Protein AF-A0A8C0HED9-F1 (afdb_monomer)

Solvent-accessible surface area (backbone atoms only — not comparable to full-atom values): 4081 Å² total; per-residue (Å²): 130,87,58,41,35,65,66,46,71,45,58,93,81,54,50,65,68,51,51,53,52,33,43,54,52,47,52,62,65,40,25,58,88,78,26,79,88,46,44,68,61,21,51,55,51,46,52,51,32,49,52,30,43,53,52,60,62,68,42,58,76,72,53,75,81,75,77,83,130

Radius of gyration: 13.81 Å; Cα contacts (8 Å, |Δi|>4): 52; chains: 1; bounding box: 26×25×44 Å

Structure (mmCIF, N/CA/C/O backbone):
data_AF-A0A8C0HED9-F1
#
_entry.id   AF-A0A8C0HED9-F1
#
loop_
_atom_site.group_PDB
_atom_site.id
_atom_site.type_symbol
_atom_site.label_atom_id
_atom_site.label_alt_id
_atom_site.label_comp_id
_atom_site.label_asym_id
_atom_site.label_entity_id
_atom_site.label_seq_id
_atom_site.pdbx_PDB_ins_code
_atom_site.Cartn_x
_atom_site.Cartn_y
_atom_site.Cartn_z
_atom_site.occupancy
_atom_site.B_iso_or_equiv
_atom_site.auth_seq_id
_atom_site.auth_comp_id
_atom_site.auth_asym_id
_atom_site.auth_atom_id
_atom_site.pdbx_PDB_model_num
ATOM 1 N N . MET A 1 1 ? -7.027 15.322 -2.841 1.00 54.75 1 MET A N 1
ATOM 2 C CA . MET A 1 1 ? -6.491 14.341 -1.873 1.00 54.75 1 MET A CA 1
ATOM 3 C C . MET A 1 1 ? -6.111 13.122 -2.686 1.00 54.75 1 MET A C 1
ATOM 5 O O . MET A 1 1 ? -6.801 12.857 -3.655 1.00 54.75 1 MET A O 1
ATOM 9 N N . VAL A 1 2 ? -4.985 12.472 -2.405 1.00 58.34 2 VAL A N 1
ATOM 10 C CA . VAL A 1 2 ? -4.633 11.238 -3.119 1.00 58.34 2 VAL A CA 1
ATOM 11 C C . VAL A 1 2 ? -5.473 10.116 -2.522 1.00 58.34 2 VAL A C 1
ATOM 13 O O . VAL A 1 2 ? -5.328 9.797 -1.344 1.00 58.34 2 VAL A O 1
ATOM 16 N N . ASP A 1 3 ? -6.381 9.555 -3.313 1.00 78.31 3 ASP A N 1
ATOM 17 C CA . ASP A 1 3 ? -7.211 8.431 -2.901 1.00 78.31 3 ASP A CA 1
ATOM 18 C C . ASP A 1 3 ? -6.374 7.146 -2.892 1.00 78.31 3 ASP A C 1
ATOM 20 O O . ASP A 1 3 ? -6.266 6.421 -3.880 1.00 78.31 3 ASP A O 1
ATOM 24 N N . TYR A 1 4 ? -5.769 6.845 -1.741 1.00 80.88 4 TYR A N 1
ATOM 25 C CA . TYR A 1 4 ? -5.007 5.611 -1.508 1.00 80.88 4 TYR A CA 1
ATOM 26 C C . TYR A 1 4 ? -5.821 4.344 -1.819 1.00 80.88 4 TYR A C 1
ATOM 28 O O . TYR A 1 4 ? -5.273 3.336 -2.268 1.00 80.88 4 TYR A O 1
ATOM 36 N N . TYR A 1 5 ? -7.143 4.418 -1.653 1.00 81.62 5 TYR A N 1
ATOM 37 C CA . TYR A 1 5 ? -8.078 3.371 -2.050 1.00 81.62 5 TYR A CA 1
ATOM 38 C C . TYR A 1 5 ? -8.084 3.143 -3.571 1.00 81.62 5 TYR A C 1
ATOM 40 O O . TYR A 1 5 ? -8.004 1.995 -4.003 1.00 81.62 5 TYR A O 1
ATOM 48 N N . GLU A 1 6 ? -8.074 4.200 -4.392 1.00 82.12 6 GLU A N 1
ATOM 49 C CA . GLU A 1 6 ? -7.953 4.072 -5.853 1.00 82.12 6 GLU A CA 1
ATOM 50 C C . GLU A 1 6 ? -6.575 3.554 -6.277 1.00 82.12 6 GLU A C 1
ATOM 52 O O . GLU A 1 6 ? -6.480 2.732 -7.187 1.00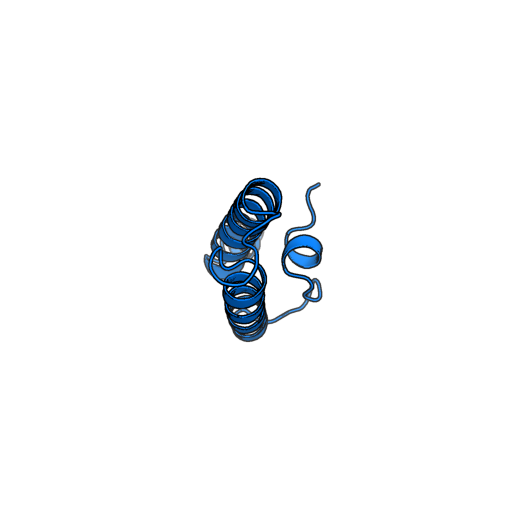 82.12 6 GLU A O 1
ATOM 57 N N . VAL A 1 7 ? -5.507 3.964 -5.584 1.00 84.31 7 VAL A N 1
ATOM 58 C CA . VA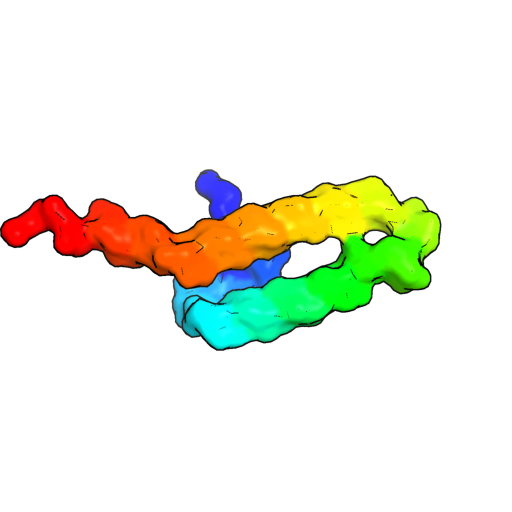L A 1 7 ? -4.138 3.481 -5.842 1.00 84.31 7 VAL A CA 1
ATOM 59 C C . VAL A 1 7 ? -4.029 1.967 -5.638 1.00 84.31 7 VAL A C 1
ATOM 61 O O . VAL A 1 7 ? -3.436 1.265 -6.458 1.00 84.31 7 VAL A O 1
ATOM 64 N N . LEU A 1 8 ? -4.627 1.457 -4.559 1.00 83.12 8 LEU A N 1
ATOM 65 C CA . LEU A 1 8 ? -4.715 0.026 -4.265 1.00 83.12 8 LEU A CA 1
ATOM 66 C C . LEU A 1 8 ? -5.812 -0.685 -5.079 1.00 83.12 8 LEU A C 1
ATOM 68 O O . LEU A 1 8 ? -5.872 -1.914 -5.076 1.00 83.12 8 LEU A O 1
ATOM 72 N N . GLY A 1 9 ? -6.675 0.055 -5.782 1.00 82.75 9 GLY A N 1
ATOM 73 C CA . GLY A 1 9 ? -7.821 -0.494 -6.508 1.00 82.75 9 GLY A CA 1
ATOM 74 C C . GLY A 1 9 ? -8.853 -1.156 -5.590 1.00 82.75 9 GLY A C 1
ATOM 75 O O . GLY A 1 9 ? -9.488 -2.137 -5.975 1.00 82.75 9 GLY A O 1
ATOM 76 N N . VAL A 1 10 ? -8.981 -0.661 -4.361 1.00 84.31 10 VAL A N 1
ATOM 77 C CA . VAL A 1 10 ? -9.903 -1.165 -3.341 1.00 84.31 10 VAL A CA 1
ATOM 78 C C . VAL A 1 10 ? -10.972 -0.128 -3.035 1.00 84.31 10 VAL A C 1
ATOM 80 O O . VAL A 1 10 ? -10.812 1.065 -3.275 1.00 84.31 10 VAL A O 1
ATOM 83 N N . HIS A 1 11 ? -12.099 -0.579 -2.496 1.00 81.81 11 HIS A N 1
ATOM 84 C CA . HIS A 1 11 ? -13.169 0.333 -2.125 1.00 81.81 11 HIS A CA 1
ATOM 85 C C . HIS A 1 11 ? -12.777 1.155 -0.888 1.00 81.81 11 HIS A C 1
ATOM 87 O O . HIS A 1 11 ? -12.098 0.657 -0.000 1.00 81.81 11 HIS A O 1
ATOM 93 N N . ARG A 1 12 ? -13.286 2.382 -0.765 1.00 79.81 12 ARG A N 1
ATOM 94 C CA . ARG A 1 12 ? -13.119 3.256 0.420 1.00 79.81 12 ARG A CA 1
ATOM 95 C C . ARG A 1 12 ? -13.603 2.664 1.755 1.00 79.81 12 ARG A C 1
ATOM 97 O O . ARG A 1 12 ? -13.263 3.168 2.814 1.00 79.81 12 ARG A O 1
ATOM 104 N N . HIS A 1 13 ? -14.399 1.597 1.693 1.00 77.38 13 HIS A N 1
ATOM 105 C CA . HIS A 1 13 ? -14.855 0.799 2.840 1.00 77.38 13 HIS A CA 1
ATOM 106 C C . HIS A 1 13 ? -14.161 -0.573 2.926 1.00 77.38 13 HIS A C 1
ATOM 108 O O . HIS A 1 13 ? -14.653 -1.468 3.606 1.00 77.38 13 HIS A O 1
ATOM 114 N N . ALA A 1 14 ? -13.068 -0.780 2.190 1.00 82.06 14 ALA A N 1
ATOM 115 C CA . ALA A 1 14 ? -12.340 -2.040 2.197 1.00 82.06 14 ALA A CA 1
ATOM 116 C C . ALA A 1 14 ? -11.755 -2.319 3.583 1.00 82.06 14 ALA A C 1
ATOM 118 O O . ALA A 1 14 ? -11.181 -1.438 4.224 1.00 82.06 14 ALA A O 1
ATOM 119 N N . SER A 1 15 ? -11.880 -3.567 4.026 1.00 83.62 15 SER A N 1
ATOM 120 C CA . SER A 1 15 ? -11.263 -4.017 5.265 1.00 83.62 15 SER A CA 1
ATOM 121 C C . SER A 1 15 ? -9.735 -4.065 5.126 1.00 83.62 15 SER A C 1
ATOM 123 O O . SER A 1 15 ? -9.212 -4.225 4.017 1.00 83.62 15 SER A O 1
ATOM 125 N N . PRO A 1 16 ? -8.985 -3.995 6.24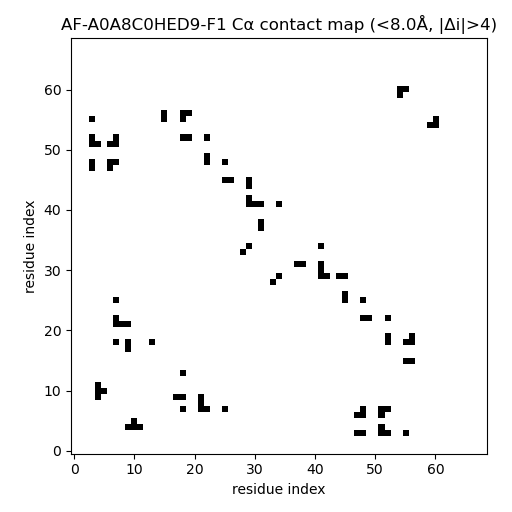1 1.00 81.12 16 PRO A N 1
ATOM 126 C CA . PRO A 1 16 ? -7.526 -4.148 6.221 1.00 81.12 16 PRO A CA 1
ATOM 127 C C . PRO A 1 16 ? -7.083 -5.459 5.544 1.00 81.12 16 PRO A C 1
ATOM 129 O O . PRO A 1 16 ? -6.029 -5.521 4.910 1.00 81.12 16 PRO A O 1
ATOM 132 N N . GLU A 1 17 ? -7.915 -6.501 5.604 1.00 85.38 17 GLU A N 1
ATOM 133 C CA . GLU A 1 17 ? -7.703 -7.763 4.892 1.00 85.38 17 GLU A CA 1
ATOM 134 C C . GLU A 1 17 ? -7.760 -7.618 3.361 1.00 85.38 17 GLU A C 1
ATOM 136 O O . GLU A 1 17 ? -6.930 -8.201 2.654 1.00 85.38 17 GLU A O 1
ATOM 141 N N . ASP A 1 18 ? -8.700 -6.826 2.838 1.00 87.31 18 ASP A N 1
ATOM 142 C CA . ASP A 1 18 ? -8.823 -6.522 1.408 1.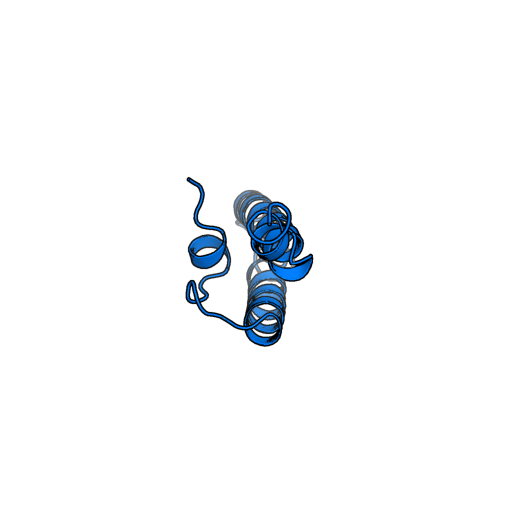00 87.31 18 ASP A CA 1
ATOM 143 C C . ASP A 1 18 ? -7.664 -5.654 0.922 1.00 87.31 18 ASP A C 1
ATOM 145 O O . ASP A 1 18 ? -7.069 -5.947 -0.115 1.00 87.31 18 ASP A O 1
ATOM 149 N N . ILE A 1 19 ? -7.275 -4.651 1.713 1.00 86.50 19 ILE A N 1
ATOM 150 C CA . ILE A 1 19 ? -6.102 -3.804 1.459 1.00 86.50 19 ILE A CA 1
ATOM 151 C C . ILE A 1 19 ? -4.830 -4.663 1.357 1.00 86.50 19 ILE A C 1
ATOM 153 O O . ILE A 1 19 ? -4.068 -4.546 0.395 1.00 86.5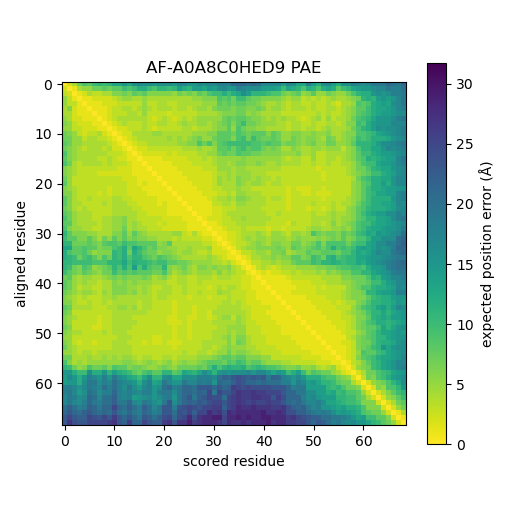0 19 ILE A O 1
ATOM 157 N N . LYS A 1 20 ? -4.636 -5.612 2.283 1.00 85.94 20 LYS A N 1
ATOM 158 C CA . LYS A 1 20 ? -3.504 -6.553 2.260 1.00 85.94 20 LYS A CA 1
ATOM 159 C C . LYS A 1 20 ? -3.538 -7.496 1.056 1.00 85.94 20 LYS A C 1
ATOM 161 O O . LYS A 1 20 ? -2.498 -7.761 0.447 1.00 85.94 20 LYS A O 1
ATOM 166 N N . LYS A 1 21 ? -4.717 -8.006 0.679 1.00 89.44 21 LYS A N 1
ATOM 167 C CA . LYS A 1 21 ? -4.886 -8.831 -0.533 1.00 89.44 21 LYS A CA 1
ATOM 168 C C . LYS A 1 21 ? -4.573 -8.043 -1.806 1.00 89.44 21 LYS A C 1
ATOM 170 O O . LYS A 1 21 ? -3.902 -8.579 -2.692 1.00 89.44 21 LYS A O 1
ATOM 175 N N . ALA A 1 22 ? -5.030 -6.798 -1.896 1.00 89.44 22 ALA A N 1
ATOM 176 C CA . ALA A 1 22 ? -4.794 -5.926 -3.038 1.00 89.44 22 ALA A CA 1
ATOM 177 C C . ALA A 1 22 ? -3.313 -5.566 -3.182 1.00 89.44 22 ALA A C 1
ATOM 179 O O . ALA A 1 22 ? -2.750 -5.769 -4.259 1.00 89.44 22 ALA A O 1
ATOM 180 N N . TYR A 1 23 ? -2.657 -5.170 -2.086 1.00 88.62 23 TYR A N 1
ATOM 181 C CA . TYR A 1 23 ? -1.211 -4.942 -2.041 1.00 88.62 23 TYR A CA 1
ATOM 182 C C . TYR A 1 23 ? -0.437 -6.146 -2.590 1.00 88.62 23 TYR A C 1
ATOM 184 O O . TYR A 1 23 ? 0.386 -6.012 -3.493 1.00 88.62 23 TYR A O 1
ATOM 192 N N . ARG A 1 24 ? -0.763 -7.358 -2.122 1.00 88.81 24 ARG A N 1
ATOM 193 C CA . ARG A 1 24 ? -0.078 -8.586 -2.547 1.00 88.81 24 ARG A CA 1
ATOM 194 C C . ARG A 1 24 ? -0.269 -8.884 -4.039 1.00 88.81 24 ARG A C 1
ATOM 196 O O . ARG A 1 24 ? 0.674 -9.312 -4.701 1.00 88.81 24 ARG A O 1
ATOM 203 N N . LYS A 1 25 ? -1.465 -8.635 -4.586 1.00 88.94 25 LYS A N 1
ATOM 204 C CA . LYS A 1 25 ? -1.737 -8.743 -6.031 1.00 88.94 25 LYS A CA 1
ATOM 205 C C . LYS A 1 25 ? -0.959 -7.706 -6.841 1.00 88.94 25 LYS A C 1
ATOM 207 O O . LYS A 1 25 ? -0.414 -8.046 -7.888 1.00 88.94 25 LYS A O 1
ATOM 212 N N . LEU A 1 26 ? -0.908 -6.464 -6.370 1.00 87.25 26 LEU A N 1
ATOM 213 C CA . LEU A 1 26 ? -0.227 -5.365 -7.052 1.00 87.25 26 LEU A CA 1
ATOM 214 C C . LEU A 1 26 ? 1.293 -5.530 -7.018 1.00 87.25 26 LEU A C 1
ATOM 216 O O . LEU A 1 26 ? 1.926 -5.332 -8.046 1.00 87.25 26 LEU A O 1
ATOM 220 N N . ALA A 1 27 ? 1.865 -5.990 -5.906 1.00 85.06 27 ALA A N 1
ATOM 221 C CA . ALA A 1 27 ? 3.288 -6.309 -5.795 1.00 85.06 27 ALA A CA 1
ATOM 222 C C . ALA A 1 27 ? 3.730 -7.381 -6.806 1.00 85.06 27 ALA A C 1
ATOM 224 O O . ALA A 1 27 ? 4.782 -7.260 -7.423 1.00 85.06 27 ALA A O 1
ATOM 225 N N . LEU A 1 28 ? 2.902 -8.409 -7.025 1.00 85.25 28 LEU A N 1
ATOM 226 C CA . LEU A 1 28 ? 3.150 -9.431 -8.050 1.00 85.25 28 LEU A CA 1
ATOM 227 C C . LEU A 1 28 ? 2.953 -8.888 -9.472 1.00 85.25 28 LEU A C 1
ATOM 229 O O . LEU A 1 28 ? 3.656 -9.302 -10.393 1.00 85.25 28 LEU A O 1
ATOM 233 N N . LYS A 1 29 ? 1.991 -7.977 -9.661 1.00 84.00 29 LYS A N 1
ATOM 234 C CA . LYS A 1 29 ? 1.697 -7.356 -10.959 1.00 84.00 29 LYS A CA 1
ATOM 235 C C . LYS A 1 29 ? 2.797 -6.395 -11.397 1.00 84.00 29 LYS A C 1
ATOM 237 O O . LYS A 1 29 ? 3.156 -6.411 -12.566 1.00 84.00 29 LYS A O 1
ATOM 242 N N . TRP A 1 30 ? 3.336 -5.614 -10.468 1.00 86.25 30 TRP A N 1
ATOM 243 C CA . TRP A 1 30 ? 4.425 -4.659 -10.675 1.00 86.25 30 TRP A CA 1
ATOM 244 C C . TRP A 1 30 ? 5.799 -5.258 -10.347 1.00 86.25 30 TRP A C 1
ATOM 246 O O . TRP A 1 30 ? 6.768 -4.538 -10.146 1.00 86.25 30 TRP A O 1
ATOM 256 N N . HIS A 1 31 ? 5.918 -6.584 -10.286 1.00 81.94 31 HIS A N 1
ATOM 257 C CA . HIS A 1 31 ? 7.211 -7.210 -10.048 1.00 81.94 31 HIS A CA 1
ATOM 258 C C . HIS A 1 31 ? 8.136 -6.974 -11.262 1.00 81.94 31 HIS A C 1
ATOM 260 O O . HIS A 1 31 ? 7.690 -7.179 -12.399 1.00 81.94 31 HIS A O 1
ATOM 266 N N . PRO A 1 32 ? 9.415 -6.600 -11.065 1.00 78.06 32 PRO A N 1
ATOM 267 C CA . PRO A 1 32 ? 10.351 -6.309 -12.159 1.00 78.06 32 PRO A CA 1
ATOM 268 C C . PRO A 1 32 ? 10.628 -7.526 -13.054 1.00 78.06 32 PRO A C 1
ATOM 270 O O . PRO A 1 32 ? 10.986 -7.367 -14.214 1.00 78.06 32 PRO A O 1
ATOM 273 N N . ASP A 1 33 ? 10.413 -8.735 -12.531 1.00 82.75 33 ASP A N 1
ATOM 274 C CA . ASP A 1 33 ? 10.518 -9.998 -13.280 1.00 82.75 33 ASP A CA 1
ATOM 275 C C . ASP A 1 33 ? 9.437 -10.140 -14.371 1.00 82.75 33 ASP A C 1
ATOM 277 O O . ASP A 1 33 ? 9.695 -10.664 -15.448 1.00 82.75 33 ASP A O 1
ATOM 281 N N . LYS A 1 34 ? 8.226 -9.616 -14.124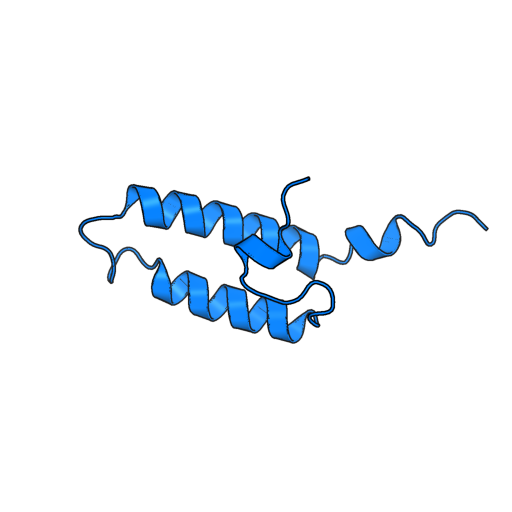 1.00 78.50 34 LYS A N 1
ATOM 282 C CA . LYS A 1 34 ? 7.117 -9.609 -15.097 1.00 78.50 34 LYS A CA 1
ATOM 283 C C . LYS A 1 34 ? 7.043 -8.326 -15.925 1.00 78.50 34 LYS A C 1
ATOM 285 O O . LYS A 1 34 ? 6.329 -8.311 -16.922 1.00 78.50 34 LYS A O 1
ATOM 290 N N . ASN A 1 35 ? 7.764 -7.277 -15.526 1.00 78.88 35 ASN A N 1
ATOM 291 C CA . ASN A 1 35 ? 7.818 -5.990 -16.222 1.00 78.88 35 ASN A CA 1
ATOM 292 C C . ASN A 1 35 ? 9.270 -5.650 -16.587 1.00 78.88 35 ASN A C 1
ATOM 294 O O . ASN A 1 35 ? 9.842 -4.723 -16.009 1.00 78.88 35 ASN A O 1
ATOM 298 N N . PRO A 1 36 ? 9.884 -6.399 -17.520 1.00 78.56 36 PRO A N 1
ATOM 299 C CA . PRO A 1 36 ? 11.247 -6.118 -17.959 1.00 78.56 36 PRO A CA 1
ATOM 300 C C . PRO A 1 36 ? 11.364 -4.763 -18.678 1.00 78.56 36 PRO A C 1
ATOM 302 O O . PRO A 1 36 ? 12.399 -4.117 -18.547 1.00 78.56 36 PRO A O 1
ATOM 305 N N . ASP A 1 37 ? 10.302 -4.321 -19.362 1.00 82.81 37 ASP A N 1
ATOM 306 C CA . ASP A 1 37 ? 10.256 -3.065 -20.134 1.00 82.81 37 ASP A CA 1
ATOM 307 C C . ASP A 1 37 ? 9.793 -1.856 -19.294 1.00 82.81 37 ASP A C 1
ATOM 309 O O 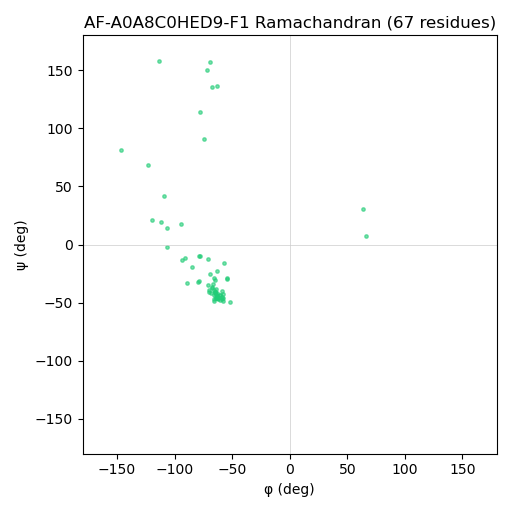. ASP A 1 37 ? 10.291 -0.748 -19.457 1.00 82.81 37 ASP A O 1
ATOM 313 N N . ASN A 1 38 ? 8.903 -2.070 -18.315 1.00 83.75 38 ASN A N 1
ATOM 314 C CA . ASN A 1 38 ? 8.263 -0.990 -17.546 1.00 83.75 38 ASN A CA 1
ATOM 315 C C . ASN A 1 38 ? 8.755 -0.926 -16.092 1.00 83.75 38 ASN A C 1
ATOM 317 O O . ASN A 1 38 ? 7.960 -0.734 -15.170 1.00 83.75 38 ASN A O 1
ATOM 321 N N . LYS A 1 39 ? 10.063 -1.095 -15.861 1.00 84.38 39 LYS A N 1
ATOM 322 C CA . LYS A 1 39 ? 10.642 -1.060 -14.504 1.00 84.38 39 LYS A CA 1
ATOM 323 C C . LYS A 1 39 ? 10.366 0.250 -13.765 1.00 84.38 39 LYS A C 1
ATOM 325 O O . LYS A 1 39 ? 10.011 0.201 -12.593 1.00 84.38 39 LYS A O 1
ATOM 330 N N . GLU A 1 40 ? 10.489 1.393 -14.437 1.00 87.44 40 GLU A N 1
ATOM 331 C CA . GLU A 1 40 ? 10.226 2.708 -13.832 1.00 87.44 40 GLU A CA 1
ATOM 332 C C . GLU A 1 40 ? 8.761 2.857 -13.409 1.00 87.44 40 GLU A C 1
ATOM 334 O O . GLU A 1 40 ? 8.464 3.254 -12.283 1.00 87.44 40 GLU A O 1
ATOM 339 N N . GLU A 1 41 ? 7.831 2.474 -14.285 1.00 85.88 41 GLU A N 1
ATOM 340 C CA . GLU A 1 41 ? 6.398 2.550 -13.998 1.00 85.88 41 GLU A CA 1
ATOM 341 C C . GLU A 1 41 ? 6.004 1.588 -12.868 1.00 85.88 41 GLU A C 1
ATOM 343 O O . GLU A 1 41 ? 5.224 1.935 -11.977 1.00 85.88 41 GLU A O 1
ATOM 348 N N . ALA A 1 42 ? 6.604 0.395 -12.871 1.00 86.94 42 ALA A N 1
ATOM 349 C CA . ALA A 1 42 ? 6.442 -0.607 -11.834 1.00 86.94 42 ALA A CA 1
ATOM 350 C C . ALA A 1 42 ? 6.962 -0.128 -10.477 1.00 86.94 42 ALA A C 1
ATOM 352 O O . ALA A 1 42 ? 6.258 -0.275 -9.480 1.00 86.94 42 ALA A O 1
ATOM 353 N N . GLU A 1 43 ? 8.137 0.498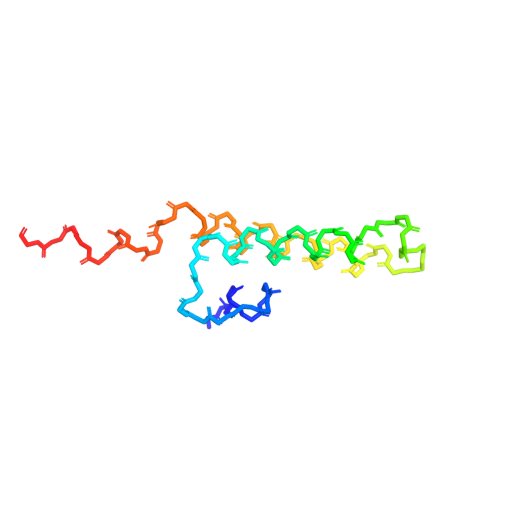 -10.432 1.00 86.19 43 GLU A N 1
ATOM 354 C CA . GLU A 1 43 ? 8.689 1.075 -9.208 1.00 86.19 43 GLU A CA 1
ATOM 355 C C . GLU A 1 43 ? 7.802 2.209 -8.683 1.00 86.19 43 GLU A C 1
ATOM 357 O O . GLU A 1 43 ? 7.450 2.221 -7.502 1.00 86.19 43 GLU A O 1
ATOM 362 N N . MET A 1 44 ? 7.361 3.116 -9.561 1.00 87.44 44 MET A N 1
ATOM 363 C CA . MET A 1 44 ? 6.498 4.235 -9.181 1.00 87.44 44 MET A CA 1
ATOM 364 C C . MET A 1 44 ? 5.168 3.739 -8.598 1.00 87.44 44 MET A C 1
ATOM 366 O O . MET A 1 44 ? 4.764 4.153 -7.509 1.00 87.44 44 MET A O 1
ATOM 370 N N . ARG A 1 45 ? 4.517 2.786 -9.275 1.00 85.88 45 ARG A N 1
ATOM 371 C CA . ARG A 1 45 ? 3.269 2.168 -8.810 1.00 85.88 45 ARG A CA 1
ATOM 372 C C . ARG A 1 45 ? 3.464 1.373 -7.529 1.00 85.88 45 ARG A C 1
ATOM 374 O O . ARG A 1 45 ? 2.627 1.465 -6.636 1.00 85.88 45 ARG A O 1
ATOM 381 N N . PHE A 1 46 ? 4.560 0.630 -7.407 1.00 87.06 46 PHE A N 1
ATOM 382 C CA . PHE A 1 46 ? 4.890 -0.117 -6.197 1.00 87.06 46 PHE A CA 1
ATOM 383 C C . PHE A 1 46 ? 5.050 0.817 -4.994 1.00 87.06 46 PHE A C 1
ATOM 385 O O . PHE A 1 46 ? 4.492 0.543 -3.934 1.00 87.06 46 PHE A O 1
ATOM 392 N N . LYS A 1 47 ? 5.733 1.953 -5.176 1.00 87.38 47 LYS A N 1
ATOM 393 C CA . LYS A 1 47 ? 5.930 2.970 -4.136 1.00 87.38 47 LYS A CA 1
ATOM 394 C C . LYS A 1 47 ? 4.604 3.571 -3.668 1.00 87.38 47 LYS A C 1
ATOM 396 O O . LYS A 1 47 ? 4.353 3.620 -2.469 1.00 87.38 47 LYS A O 1
ATOM 401 N N . GLN A 1 48 ? 3.722 3.938 -4.603 1.00 88.00 48 GLN A N 1
ATOM 402 C CA . GLN A 1 48 ? 2.385 4.445 -4.270 1.00 88.00 48 GLN A CA 1
ATOM 403 C C . GLN A 1 48 ? 1.531 3.397 -3.541 1.00 88.00 48 GLN A C 1
ATOM 405 O O . GLN A 1 48 ? 0.838 3.718 -2.582 1.00 88.00 48 GLN A O 1
ATOM 410 N N . VAL A 1 49 ? 1.584 2.138 -3.981 1.00 88.38 49 VAL A N 1
ATOM 411 C CA . VAL A 1 49 ? 0.844 1.022 -3.373 1.00 88.38 49 VAL A CA 1
ATOM 412 C C . VAL A 1 49 ? 1.363 0.692 -1.972 1.00 88.38 49 VAL A C 1
ATOM 414 O O . VAL A 1 49 ? 0.562 0.385 -1.091 1.00 88.38 49 VAL A O 1
ATOM 417 N N . ALA A 1 50 ? 2.677 0.771 -1.754 1.00 86.69 50 ALA A N 1
ATOM 418 C CA . ALA A 1 50 ? 3.295 0.594 -0.445 1.00 86.69 50 ALA A CA 1
ATOM 419 C C . ALA A 1 50 ? 2.898 1.719 0.517 1.00 86.69 50 ALA A C 1
ATOM 421 O O . ALA A 1 50 ? 2.415 1.421 1.604 1.00 86.69 50 ALA A O 1
ATOM 422 N N . GLU A 1 51 ? 2.998 2.982 0.090 1.00 87.00 51 GLU A N 1
ATOM 423 C CA . GLU A 1 51 ? 2.569 4.136 0.892 1.00 87.00 51 GLU A CA 1
ATOM 424 C C . GLU A 1 51 ? 1.079 4.044 1.251 1.00 87.00 51 GLU A C 1
ATOM 426 O O . GLU A 1 51 ? 0.711 4.164 2.416 1.00 87.00 51 GLU A O 1
ATOM 431 N N . ALA A 1 52 ? 0.226 3.736 0.268 1.00 86.31 52 ALA A N 1
ATOM 432 C CA . ALA A 1 52 ? -1.206 3.540 0.464 1.00 86.31 52 ALA A CA 1
ATOM 433 C C . ALA A 1 52 ? -1.505 2.419 1.469 1.00 86.31 52 ALA A C 1
ATOM 435 O O . ALA A 1 52 ? -2.357 2.569 2.343 1.00 86.31 52 ALA A O 1
ATOM 436 N N . TYR A 1 53 ? -0.810 1.286 1.348 1.00 86.62 53 TYR A N 1
ATOM 437 C CA . TYR A 1 53 ? -0.970 0.158 2.258 1.00 86.62 53 TYR A CA 1
ATOM 438 C C . TYR A 1 53 ? -0.542 0.525 3.676 1.00 86.62 53 TYR A C 1
ATOM 440 O O . TYR A 1 53 ? -1.273 0.221 4.609 1.00 86.62 53 TYR A O 1
ATOM 448 N N . GLU A 1 54 ? 0.601 1.184 3.847 1.00 83.62 54 GLU A N 1
ATOM 449 C CA . GLU A 1 54 ? 1.125 1.572 5.157 1.00 83.62 54 GLU A CA 1
ATOM 450 C C . GLU A 1 54 ? 0.157 2.535 5.857 1.00 83.62 54 GLU A C 1
ATOM 452 O O . GLU A 1 54 ? -0.284 2.282 6.975 1.00 83.62 54 GLU A O 1
ATOM 457 N N . VAL A 1 55 ? -0.310 3.549 5.128 1.00 82.19 55 VAL A N 1
ATOM 458 C CA . VAL A 1 55 ? -1.318 4.521 5.564 1.00 82.19 55 VAL A CA 1
ATOM 459 C C . VAL A 1 55 ? -2.644 3.868 5.979 1.00 82.19 55 VAL A C 1
ATOM 461 O O . VAL A 1 55 ? -3.202 4.199 7.031 1.00 82.19 55 VAL A O 1
ATOM 464 N N . LEU A 1 56 ? -3.179 2.963 5.155 1.00 79.31 56 LEU A N 1
ATOM 465 C CA . LEU A 1 56 ? -4.479 2.336 5.405 1.00 79.31 56 LEU A CA 1
ATOM 466 C C . LEU A 1 56 ? -4.394 1.190 6.426 1.00 79.31 56 LEU A C 1
ATOM 468 O O . LEU A 1 56 ? -5.343 0.965 7.176 1.00 79.31 56 LEU A O 1
ATOM 472 N N . SER A 1 57 ? -3.272 0.469 6.470 1.00 75.81 57 SER A N 1
ATOM 473 C CA . SER A 1 57 ? -3.046 -0.666 7.372 1.00 75.81 57 SER A CA 1
ATOM 474 C C . SER A 1 57 ? -2.688 -0.229 8.787 1.00 75.81 57 SER A C 1
ATOM 476 O O . SER A 1 57 ? -3.020 -0.949 9.726 1.00 75.81 57 SER A O 1
ATOM 478 N N . ASP A 1 58 ? -2.017 0.910 8.961 1.00 71.38 58 ASP A N 1
ATOM 479 C CA . ASP A 1 58 ? -1.638 1.422 10.282 1.00 71.38 58 ASP A CA 1
ATOM 480 C C . ASP A 1 58 ? -2.860 1.930 11.079 1.00 71.38 58 ASP A C 1
ATOM 482 O O . ASP A 1 58 ? -2.806 2.153 12.287 1.00 71.38 58 ASP A O 1
ATOM 486 N N . GLY A 1 59 ? -4.018 2.086 10.425 1.00 62.12 59 GLY A N 1
ATOM 487 C CA . GLY A 1 59 ? -5.247 2.547 11.076 1.00 62.12 59 GLY A CA 1
ATOM 488 C C . GLY A 1 59 ? -5.170 3.999 11.564 1.00 62.12 59 GLY A C 1
ATOM 489 O O . GLY A 1 59 ? -6.098 4.481 12.216 1.00 62.12 59 GLY A O 1
ATOM 490 N N . THR A 1 60 ? -4.101 4.724 11.223 1.00 57.25 60 THR A N 1
ATOM 491 C CA . THR A 1 60 ? -3.867 6.108 11.651 1.00 57.25 60 THR A CA 1
ATOM 492 C C . THR A 1 60 ? -4.898 7.082 11.069 1.00 57.25 60 THR A C 1
ATOM 494 O O . THR A 1 60 ? -5.283 8.037 11.747 1.00 57.25 60 THR A O 1
ATOM 497 N N . TYR A 1 61 ? -5.470 6.801 9.891 1.00 54.88 61 TYR A N 1
ATOM 498 C CA . TYR A 1 61 ? -6.610 7.577 9.376 1.00 54.88 61 TYR A CA 1
ATOM 499 C C . TYR A 1 61 ? -7.901 7.362 10.179 1.00 54.88 61 TYR A C 1
ATOM 501 O O . TYR A 1 61 ? -8.734 8.262 10.219 1.00 54.88 61 TYR A O 1
ATOM 509 N N . LEU A 1 62 ? -8.059 6.223 10.864 1.00 51.41 62 LEU A N 1
ATOM 510 C CA . LEU A 1 62 ? -9.243 5.948 11.685 1.00 51.41 62 LEU A CA 1
ATOM 511 C C . LEU A 1 62 ? -9.139 6.523 13.106 1.00 51.41 62 LEU A C 1
ATOM 513 O O . LEU A 1 62 ? -10.152 6.684 13.780 1.00 51.41 62 LEU A O 1
ATOM 517 N N . LYS A 1 63 ? -7.927 6.832 13.583 1.00 47.56 63 LYS A N 1
ATOM 518 C CA . LYS A 1 63 ? -7.704 7.342 14.948 1.00 47.56 63 LYS A CA 1
ATOM 519 C C . LYS A 1 63 ? -7.723 8.859 15.075 1.00 47.56 63 LYS A C 1
ATOM 521 O O . LYS A 1 63 ? -7.794 9.366 16.191 1.00 47.56 63 LYS A O 1
ATOM 526 N N . ARG A 1 64 ? -7.689 9.595 13.965 1.00 49.94 64 ARG A N 1
ATOM 527 C CA . ARG A 1 64 ? -7.614 11.061 14.008 1.00 49.94 64 ARG A CA 1
ATOM 528 C C . ARG A 1 64 ? -8.954 11.745 14.319 1.00 49.94 64 ARG A C 1
ATOM 530 O O . ARG A 1 64 ? -8.942 12.924 14.646 1.00 49.94 64 ARG A O 1
ATOM 537 N N . ASP A 1 65 ? -10.057 10.991 14.313 1.00 53.25 65 ASP A N 1
ATOM 538 C CA . ASP A 1 65 ? -11.408 11.479 14.647 1.00 53.25 65 ASP A CA 1
ATOM 539 C C . ASP A 1 65 ? -11.930 11.003 16.025 1.00 53.25 65 ASP A C 1
ATOM 541 O O . ASP A 1 65 ? -13.002 11.402 16.461 1.00 53.25 65 ASP A O 1
ATOM 545 N N . LEU A 1 66 ? -11.172 10.175 16.760 1.00 55.16 66 LEU A N 1
ATOM 546 C CA . LEU A 1 66 ? -11.612 9.567 18.034 1.00 55.16 66 LEU A CA 1
ATOM 547 C C . LEU A 1 66 ? -10.861 10.084 19.280 1.00 55.16 66 LEU A C 1
ATOM 549 O O . LEU A 1 66 ? -10.874 9.439 20.324 1.00 55.16 66 LEU A O 1
ATOM 553 N N . GLY A 1 67 ? -10.212 11.250 19.184 1.00 49.97 67 GLY A N 1
ATOM 554 C CA . GLY A 1 67 ? -9.360 11.827 20.240 1.00 49.97 67 GLY A CA 1
ATOM 555 C C . GLY A 1 67 ? -9.789 13.194 20.790 1.00 49.97 67 GLY A C 1
ATOM 556 O O . GLY A 1 67 ? -8.955 13.916 21.333 1.00 49.97 67 GLY A O 1
ATOM 557 N N . SER A 1 68 ? -11.050 13.598 20.638 1.00 52.03 68 SER A N 1
ATOM 558 C CA . SER A 1 68 ? -11.600 14.763 21.350 1.00 52.03 68 SER A CA 1
ATOM 559 C C . SER A 1 68 ? -13.072 14.561 21.678 1.00 52.03 68 SER A C 1
ATOM 561 O O . SER A 1 68 ? -13.960 15.050 20.981 1.00 52.03 68 SER A O 1
ATOM 563 N N . ARG A 1 69 ? -13.321 13.823 22.757 1.00 43.00 69 ARG A N 1
ATOM 564 C CA . ARG A 1 69 ? -14.492 13.991 23.614 1.00 43.00 69 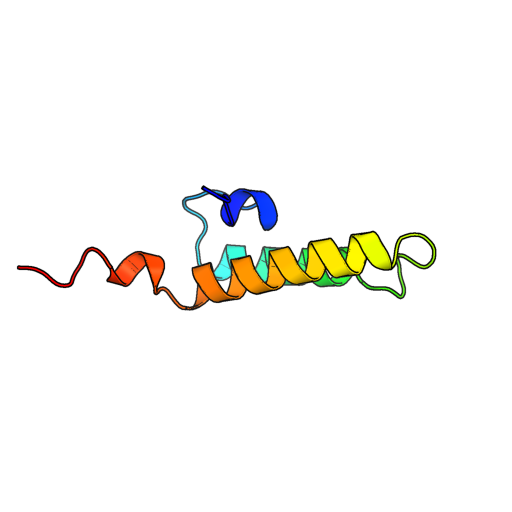ARG A CA 1
ATOM 565 C C . ARG A 1 69 ? -14.164 13.533 25.022 1.00 43.00 69 ARG A C 1
ATOM 567 O O . ARG A 1 69 ? -13.470 12.500 25.138 1.00 43.00 69 ARG A O 1
#

Foldseek 3Di:
DPPLCVLLVHDPPDDLVSLVVSLVVLCVVLPCVNVVPPVVVSVVSNVSSVVSNCVVNVCVVVVPPVPDD

pLDDT: mean 78.12, std 12.72, range [43.0, 89.44]

InterPro domains:
  IPR001623 DnaJ domain [PF00226] (3-59)
  IPR001623 DnaJ domain [PR00625] (5-23)
  IPR001623 DnaJ domain [PR00625] (23-38)
  IPR001623 DnaJ domain [PR00625] (41-61)
  IPR001623 DnaJ domain [PS50076] (3-69)
  IPR001623 DnaJ domain [SM00271] (2-61)
  IPR001623 DnaJ domain [cd06257] (3-58)
  IPR036869 Chaperone J-domain superfamily [G3DSA:1.10.287.110] (1-66)
  IPR036869 Chaperone J-domain superfamily [SSF46565] (1-60)
  IPR043183 DnaJ homolog subfamily B member 2/6-like [PTHR45168] (1-66)

Nearest PDB structures (foldseek):
  6u3s-assembly1_A  TM=8.688E-01  e=2.821E-06  Homo sapiens
  2ej7-assembly1_A  TM=8.760E-01  e=2.569E-05  Homo sapiens
  2lgw-assembly1_A  TM=8.419E-01  e=1.558E-04  Homo sapiens
  2lo1-assembly1_A  TM=7.014E-01  e=2.341E-04  Homo sapiens
  2m6y-assembly1_A  TM=7.685E-01  e=5.283E-04  Homo sapiens

Mean predicted aligned error: 7.53 Å

Organism: Chelonoidis abingdonii (NCBI:txid106734)

Sequence (69 aa):
MVDYYEVLGVHRHASPEDIKKAYRKLALKWHPDKNPDNKEEAEMRFKQVAEAYEVLSDGTYLKRDLGSR

Secondary structure (DSSP, 8-state):
---HHHHHT--TT--HHHHHHHHHHHHHHT-TTT-SS-HHHHHHHHHHHHHHHHHHHS-HHHHTTSS--